Protein AF-A0A662HDR8-F1 (afdb_monomer_lite)

Structure (mmCIF, N/CA/C/O backbone):
data_AF-A0A662HDR8-F1
#
_entry.id   AF-A0A662HDR8-F1
#
loop_
_atom_site.group_PDB
_atom_site.id
_atom_site.type_symbol
_atom_site.label_atom_id
_atom_site.label_alt_id
_atom_site.label_comp_id
_atom_site.label_asym_id
_atom_site.label_entity_id
_atom_site.label_seq_id
_atom_site.pdbx_PDB_ins_code
_atom_site.Cartn_x
_atom_site.Cartn_y
_atom_site.Cartn_z
_atom_site.occupancy
_atom_site.B_iso_or_equiv
_atom_site.auth_seq_id
_atom_site.auth_comp_id
_atom_site.auth_asym_id
_atom_site.auth_atom_id
_atom_site.pdbx_PDB_model_num
ATOM 1 N N . MET A 1 1 ? -28.446 -2.478 13.464 1.00 39.34 1 MET A N 1
ATOM 2 C CA . MET A 1 1 ? -28.046 -2.855 14.829 1.00 39.34 1 MET A CA 1
ATOM 3 C C . MET A 1 1 ? -26.544 -2.840 14.794 1.00 39.34 1 MET A C 1
ATOM 5 O O . MET A 1 1 ? -25.959 -3.640 14.077 1.00 39.34 1 MET A O 1
ATOM 9 N N . THR A 1 2 ? -25.990 -1.764 15.321 1.00 39.72 2 THR A N 1
ATOM 10 C CA . THR A 1 2 ? -24.624 -1.283 15.077 1.00 39.72 2 THR A CA 1
ATOM 11 C C . THR A 1 2 ? -23.748 -1.710 16.246 1.00 39.72 2 THR A C 1
ATOM 13 O O . THR A 1 2 ? -24.139 -1.455 17.371 1.00 39.72 2 THR A O 1
ATOM 16 N N . GLU A 1 3 ? -22.584 -2.324 16.013 1.00 47.88 3 GLU A N 1
ATOM 17 C CA . GLU A 1 3 ? -21.708 -2.926 17.048 1.00 47.88 3 GLU A CA 1
ATOM 18 C C . GLU A 1 3 ? -21.286 -1.973 18.191 1.00 47.88 3 GLU A C 1
ATOM 20 O O . GLU A 1 3 ? -20.984 -2.433 19.293 1.00 47.88 3 GLU A O 1
ATOM 25 N N . ASN A 1 4 ? -21.338 -0.649 17.986 1.00 49.12 4 ASN A N 1
ATOM 26 C CA . ASN A 1 4 ? -21.209 0.336 19.074 1.00 49.12 4 ASN A CA 1
ATOM 27 C C . ASN A 1 4 ? -22.290 0.168 20.159 1.00 49.12 4 ASN A C 1
ATOM 29 O O . ASN A 1 4 ? -22.016 0.400 21.333 1.00 49.12 4 ASN A O 1
ATOM 33 N N . GLU A 1 5 ? -23.488 -0.293 19.790 1.00 56.16 5 GLU A N 1
ATOM 34 C CA . GLU A 1 5 ? -24.566 -0.609 20.728 1.00 56.16 5 GLU A CA 1
ATOM 35 C C . GLU A 1 5 ? -24.191 -1.807 21.612 1.00 56.16 5 GLU A C 1
ATOM 37 O O . GLU A 1 5 ? -24.563 -1.830 22.777 1.00 56.16 5 GLU A O 1
ATOM 42 N N . ASP A 1 6 ? -23.415 -2.782 21.127 1.00 67.50 6 ASP A N 1
ATOM 43 C CA . ASP A 1 6 ? -23.157 -4.016 21.879 1.00 67.50 6 ASP A CA 1
ATOM 44 C C . ASP A 1 6 ? -22.159 -3.809 23.029 1.00 67.50 6 ASP A C 1
ATOM 46 O O . ASP A 1 6 ? -22.390 -4.296 24.140 1.00 67.50 6 ASP A O 1
ATOM 50 N N . ILE A 1 7 ? -21.078 -3.046 22.818 1.00 72.06 7 ILE A N 1
ATOM 51 C CA . ILE A 1 7 ? -20.123 -2.714 23.894 1.00 72.06 7 ILE A CA 1
ATOM 52 C C . ILE A 1 7 ? -20.759 -1.749 24.901 1.00 72.06 7 ILE A C 1
ATOM 54 O O . ILE A 1 7 ? -20.592 -1.935 26.107 1.00 72.06 7 ILE A O 1
ATOM 58 N N . GLU A 1 8 ? -21.541 -0.769 24.442 1.00 75.62 8 GLU A N 1
ATOM 59 C CA . GLU A 1 8 ? -22.299 0.127 25.325 1.00 75.62 8 GLU A CA 1
ATOM 60 C C . GLU A 1 8 ? -23.362 -0.632 26.138 1.00 75.62 8 GLU A C 1
ATOM 62 O O . GLU A 1 8 ? -23.550 -0.377 27.333 1.00 75.62 8 GLU A O 1
ATOM 67 N N . VAL A 1 9 ? -24.008 -1.640 25.547 1.00 81.00 9 VAL A N 1
ATOM 68 C CA . VAL A 1 9 ? -24.938 -2.534 26.252 1.00 81.00 9 VAL A CA 1
ATOM 69 C C . VAL A 1 9 ? -24.204 -3.397 27.283 1.00 81.00 9 VAL A C 1
ATOM 71 O O . VAL A 1 9 ? -24.706 -3.597 28.388 1.00 81.00 9 VAL A O 1
ATOM 74 N N . ILE A 1 10 ? -23.003 -3.892 26.985 1.00 81.06 10 ILE A N 1
ATOM 75 C CA . ILE A 1 10 ? -22.205 -4.659 27.956 1.00 81.06 10 ILE A CA 1
ATOM 76 C C . ILE A 1 10 ? -21.716 -3.756 29.096 1.00 81.06 10 ILE A C 1
ATOM 78 O O . ILE A 1 10 ? -21.814 -4.142 30.262 1.00 81.06 10 ILE A O 1
ATOM 82 N N . LEU A 1 11 ? -21.249 -2.543 28.799 1.00 82.56 11 LEU A N 1
ATOM 83 C CA . LEU A 1 11 ? -20.846 -1.557 29.806 1.00 82.56 11 LEU A CA 1
ATOM 84 C C . LEU A 1 11 ? -22.019 -1.140 30.698 1.00 82.56 11 LEU A C 1
ATOM 86 O O . LEU A 1 11 ? -21.872 -1.098 31.918 1.00 82.56 11 LEU A O 1
ATOM 90 N N . SER A 1 12 ? -23.202 -0.903 30.125 1.00 81.75 12 SER A N 1
ATOM 91 C CA . SER A 1 12 ? -24.399 -0.568 30.908 1.00 81.75 12 SER A CA 1
ATOM 92 C C . SER A 1 12 ? -24.826 -1.716 31.827 1.00 81.75 12 SER A C 1
ATOM 94 O O . SER A 1 12 ? -25.048 -1.484 33.015 1.00 81.75 12 SER A O 1
ATOM 96 N N . LYS A 1 13 ? -24.817 -2.966 31.346 1.00 83.81 13 LYS A N 1
ATOM 97 C CA . LYS A 1 13 ? -25.052 -4.156 32.187 1.00 83.81 13 LYS A CA 1
ATOM 98 C C . LYS A 1 13 ? -23.991 -4.343 33.271 1.00 83.81 13 LYS A C 1
ATOM 100 O O . LYS A 1 13 ? -24.317 -4.780 34.369 1.00 83.81 13 LYS A O 1
ATOM 105 N N . THR A 1 14 ? -22.735 -4.003 32.988 1.00 85.00 14 THR A N 1
ATOM 106 C CA . THR A 1 14 ? -21.631 -4.068 33.964 1.00 85.00 14 THR A CA 1
ATOM 107 C C . THR A 1 14 ? -21.806 -3.004 35.049 1.00 85.00 14 THR A C 1
ATOM 109 O O . THR A 1 14 ? -21.622 -3.287 36.230 1.00 85.00 14 THR A O 1
ATOM 112 N N . SER A 1 15 ? -22.272 -1.810 34.673 1.00 82.25 15 SER A N 1
ATOM 113 C CA . SER A 1 15 ? -22.639 -0.740 35.606 1.00 82.25 15 SER A CA 1
ATOM 114 C C . SER A 1 15 ? -23.842 -1.113 36.481 1.00 82.25 15 SER A C 1
ATOM 116 O O . SER A 1 15 ? -23.847 -0.838 37.681 1.00 82.25 15 SER A O 1
ATOM 118 N N . GLU A 1 16 ? -24.851 -1.787 35.923 1.00 83.38 16 GLU A N 1
ATOM 119 C CA . GLU A 1 16 ? -25.956 -2.358 36.706 1.00 83.38 16 GLU A CA 1
ATOM 120 C C . GLU A 1 16 ? -25.470 -3.444 37.669 1.00 83.38 16 GLU A C 1
ATOM 122 O O . GLU A 1 16 ? -25.894 -3.471 38.825 1.00 83.38 16 GLU A O 1
ATOM 127 N N . LEU A 1 17 ? -24.532 -4.291 37.234 1.00 83.19 17 LEU A N 1
ATOM 128 C CA . LEU A 1 17 ? -23.902 -5.288 38.095 1.00 83.19 17 LEU A CA 1
ATOM 129 C C . LEU A 1 17 ? -23.161 -4.620 39.256 1.00 83.19 17 LEU A C 1
ATOM 131 O O . LEU A 1 17 ? -23.344 -5.038 40.391 1.00 83.19 17 LEU A O 1
ATOM 135 N N . LYS A 1 18 ? -22.410 -3.539 39.001 1.00 83.19 18 LYS A N 1
ATOM 136 C CA . LYS A 1 18 ? -21.703 -2.762 40.035 1.00 83.19 18 LYS A CA 1
ATOM 137 C C . LYS A 1 18 ? -22.657 -2.282 41.127 1.00 83.19 18 LYS A C 1
ATOM 139 O O . LYS A 1 18 ? -22.354 -2.428 42.304 1.00 83.19 18 LYS A O 1
ATOM 144 N N . LYS A 1 19 ? -23.831 -1.776 40.733 1.00 83.38 19 LYS A N 1
ATOM 145 C CA . LYS A 1 19 ? -24.897 -1.357 41.661 1.00 83.38 19 LYS A CA 1
ATOM 146 C C . LYS A 1 19 ? -25.516 -2.536 42.416 1.00 83.38 19 LYS A C 1
ATOM 148 O O . LYS A 1 19 ? -25.903 -2.395 43.567 1.00 83.38 19 LYS A O 1
ATOM 153 N N . ALA A 1 20 ? -25.616 -3.704 41.785 1.00 81.00 20 ALA A N 1
ATOM 154 C CA . ALA A 1 20 ? -26.169 -4.902 42.415 1.00 81.00 20 ALA A CA 1
ATOM 155 C C . ALA A 1 20 ? -25.224 -5.544 43.447 1.00 81.00 20 ALA A C 1
ATOM 157 O O . ALA A 1 20 ? -25.705 -6.207 44.364 1.00 81.00 20 ALA A O 1
ATOM 158 N N . VAL A 1 21 ? -23.904 -5.355 43.312 1.00 83.88 21 VAL A N 1
ATOM 159 C CA . VAL A 1 21 ? -22.894 -5.840 44.278 1.00 83.88 21 VAL A CA 1
ATOM 160 C C . VAL A 1 21 ? -22.357 -4.746 45.207 1.00 83.88 21 VAL A C 1
ATOM 162 O O . VAL A 1 21 ? -21.396 -4.967 45.946 1.00 83.88 21 VAL A O 1
ATOM 165 N N . GLU A 1 22 ? -23.016 -3.586 45.205 1.00 69.94 22 GLU A N 1
ATOM 166 C CA . GLU A 1 22 ? -22.692 -2.433 46.039 1.00 69.94 22 GLU A CA 1
ATOM 167 C C . GLU A 1 22 ? -22.862 -2.809 47.524 1.00 69.94 22 GLU A C 1
ATOM 169 O O . GLU A 1 22 ? -23.971 -3.007 48.023 1.00 69.94 22 GLU A O 1
ATOM 174 N N . GLY A 1 23 ? -21.735 -2.989 48.220 1.00 74.88 23 GLY A N 1
ATOM 175 C CA . GLY A 1 23 ? -21.682 -3.474 49.605 1.00 74.88 23 GLY A CA 1
ATOM 176 C C . GLY A 1 23 ? -20.684 -4.613 49.843 1.00 74.88 23 GLY A C 1
ATOM 177 O O . GLY A 1 23 ? -20.272 -4.822 50.982 1.00 74.88 23 GLY A O 1
ATOM 178 N N . ASP A 1 24 ? -20.241 -5.307 48.790 1.00 83.12 24 ASP A N 1
ATOM 179 C CA . ASP A 1 24 ? -19.093 -6.219 48.840 1.00 83.12 24 ASP A CA 1
ATOM 180 C C . ASP A 1 24 ? -17.888 -5.540 48.176 1.00 83.12 24 ASP A C 1
ATOM 182 O O . ASP A 1 24 ? -17.842 -5.381 46.953 1.00 83.12 24 ASP A O 1
ATOM 186 N N . GLU A 1 25 ? -16.906 -5.121 48.982 1.00 79.88 25 GLU A N 1
ATOM 187 C CA . GLU A 1 25 ? -15.696 -4.442 48.498 1.00 79.88 25 GLU A CA 1
ATOM 188 C C . GLU A 1 25 ? -14.937 -5.271 47.451 1.00 79.88 25 GLU A C 1
ATOM 190 O O . GLU A 1 25 ? -14.441 -4.718 46.469 1.00 79.88 25 GLU A O 1
ATOM 195 N N . LYS A 1 26 ? -14.875 -6.602 47.607 1.00 83.62 26 LYS A N 1
ATOM 196 C CA . LYS A 1 26 ? -14.164 -7.473 46.658 1.00 83.62 26 LYS A CA 1
ATOM 197 C C . LYS A 1 26 ? -14.922 -7.602 45.350 1.00 83.62 26 LYS A C 1
ATOM 199 O O . LYS A 1 26 ? -14.309 -7.574 44.285 1.00 83.62 26 LYS A O 1
ATOM 204 N N . ALA A 1 27 ? -16.237 -7.770 45.419 1.00 80.00 27 ALA A N 1
ATOM 205 C CA . ALA A 1 27 ? -17.040 -7.900 44.213 1.00 80.00 27 ALA A CA 1
ATOM 206 C C . ALA A 1 27 ? -17.138 -6.572 43.451 1.00 80.00 27 ALA A C 1
ATOM 208 O O . ALA A 1 27 ? -17.075 -6.568 42.225 1.00 80.00 27 ALA A O 1
ATOM 209 N N . THR A 1 28 ? -17.200 -5.448 44.168 1.00 83.88 28 THR A N 1
ATOM 210 C CA . THR A 1 28 ? -17.183 -4.106 43.569 1.00 83.88 28 THR A CA 1
ATOM 211 C C . THR A 1 28 ? -15.863 -3.849 42.841 1.00 83.88 28 THR A C 1
ATOM 213 O O . THR A 1 28 ? -15.890 -3.416 41.691 1.00 83.88 28 THR A O 1
ATOM 216 N N . ALA A 1 29 ? -14.725 -4.196 43.456 1.00 84.75 29 ALA A N 1
ATOM 217 C CA . ALA A 1 29 ? -13.408 -4.065 42.831 1.00 84.75 29 ALA A CA 1
ATOM 218 C C . ALA A 1 29 ? -13.276 -4.911 41.550 1.00 84.75 29 ALA A C 1
ATOM 220 O O . ALA A 1 29 ? -12.809 -4.420 40.530 1.00 84.75 29 ALA A O 1
ATOM 221 N N . LEU A 1 30 ? -13.760 -6.159 41.558 1.00 85.31 30 LEU A N 1
ATOM 222 C CA . LEU A 1 30 ? -13.732 -7.022 40.368 1.00 85.31 30 LEU A CA 1
ATOM 223 C C . LEU A 1 30 ? -14.591 -6.485 39.214 1.00 85.31 30 LEU A C 1
ATOM 225 O O . LEU A 1 30 ? -14.224 -6.633 38.048 1.00 85.31 30 LEU A O 1
ATOM 229 N N . VAL A 1 31 ? -15.748 -5.893 39.523 1.00 86.81 31 VAL A N 1
ATOM 230 C CA . VAL A 1 31 ? -16.612 -5.280 38.505 1.00 86.81 31 VAL A CA 1
ATOM 231 C C . VAL A 1 31 ? -15.977 -4.003 37.953 1.00 86.81 31 VAL A C 1
ATOM 233 O O . VAL A 1 31 ? -16.083 -3.742 36.758 1.00 86.81 31 VAL A O 1
ATOM 236 N N . GLU A 1 32 ? -15.283 -3.237 38.792 1.00 85.19 32 GLU A N 1
ATOM 237 C CA . GLU A 1 32 ? -14.560 -2.032 38.385 1.00 85.19 32 GLU A CA 1
ATOM 238 C C . GLU A 1 32 ? -13.378 -2.352 37.459 1.00 85.19 32 GLU A C 1
ATOM 240 O O . GLU A 1 32 ? -13.274 -1.748 36.390 1.00 85.19 32 GLU A O 1
ATOM 245 N N . ASP A 1 33 ? -12.588 -3.380 37.782 1.00 84.31 33 ASP A N 1
ATOM 246 C CA . ASP A 1 33 ? -11.517 -3.890 36.914 1.00 84.31 33 ASP A CA 1
ATOM 247 C C . ASP A 1 33 ? -12.063 -4.358 35.549 1.00 84.31 33 ASP A C 1
ATOM 249 O O . ASP A 1 33 ? -11.472 -4.102 34.496 1.00 84.31 33 ASP A O 1
ATOM 253 N N . LEU A 1 34 ? -13.217 -5.038 35.537 1.00 84.06 34 LEU A N 1
ATOM 254 C CA . LEU A 1 34 ? -13.890 -5.460 34.302 1.00 84.06 34 LEU A CA 1
ATOM 255 C C . LEU A 1 34 ? -14.363 -4.268 33.469 1.00 84.06 34 LEU A C 1
ATOM 257 O O . LEU A 1 34 ? -14.210 -4.273 32.247 1.00 84.06 34 LEU A O 1
ATOM 261 N N . GLU A 1 35 ? -14.934 -3.253 34.112 1.00 83.88 35 GLU A N 1
ATOM 262 C CA . GLU A 1 35 ? -15.389 -2.036 33.447 1.00 83.88 35 GLU A CA 1
ATOM 263 C C . GLU A 1 35 ? -14.208 -1.265 32.835 1.00 83.88 35 GLU A C 1
ATOM 265 O O . GLU A 1 35 ? -14.313 -0.762 31.716 1.00 83.88 35 GLU A O 1
ATOM 270 N N . GLU A 1 36 ? -13.065 -1.213 33.523 1.00 85.25 36 GLU A N 1
ATOM 271 C CA . GLU A 1 36 ? -11.837 -0.591 33.018 1.00 85.25 36 GLU A CA 1
ATOM 272 C C . GLU A 1 36 ? -11.262 -1.346 31.809 1.00 85.25 36 GLU A C 1
ATOM 274 O O . GLU A 1 36 ? -10.913 -0.727 30.800 1.00 85.25 36 GLU A O 1
ATOM 279 N N . LEU A 1 37 ? -11.246 -2.682 31.850 1.00 83.06 37 LEU A N 1
ATOM 280 C CA . LEU A 1 37 ? -10.841 -3.511 30.709 1.00 83.06 37 LEU A CA 1
ATOM 281 C C . LEU A 1 37 ? -11.765 -3.323 29.500 1.00 83.06 37 LEU A C 1
ATOM 283 O O . LEU A 1 37 ? -11.287 -3.248 28.367 1.00 83.06 37 LEU A O 1
ATOM 287 N N . LEU A 1 38 ? -13.077 -3.224 29.729 1.00 82.69 38 LEU A N 1
ATOM 288 C CA . LEU A 1 38 ? -14.075 -2.999 28.679 1.00 82.69 38 LEU A CA 1
ATOM 289 C C . LEU A 1 38 ? -13.997 -1.596 28.069 1.00 82.69 38 LEU A C 1
ATOM 291 O O . LEU A 1 38 ? -14.278 -1.430 26.883 1.00 82.69 38 LEU A O 1
ATOM 295 N N . LYS A 1 39 ? -13.558 -0.597 28.843 1.00 83.31 39 LYS A N 1
ATOM 296 C CA . LYS A 1 39 ? -13.299 0.767 28.354 1.00 83.31 39 LYS A CA 1
ATOM 297 C C . LYS A 1 39 ? -12.077 0.868 27.442 1.00 83.31 39 LYS A C 1
ATOM 299 O O . LYS A 1 39 ? -11.921 1.897 26.788 1.00 83.31 39 LYS A O 1
ATOM 304 N N . ASN A 1 40 ? -11.223 -0.158 27.376 1.00 83.56 40 ASN A N 1
ATOM 305 C CA . ASN A 1 40 ? -10.039 -0.173 26.520 1.00 83.56 40 ASN A CA 1
ATOM 306 C C . ASN A 1 40 ? -10.223 -1.097 25.292 1.00 83.56 40 ASN A C 1
ATOM 308 O O . ASN A 1 40 ? -9.785 -2.255 25.302 1.00 83.56 40 ASN A O 1
ATOM 312 N N . PRO A 1 41 ? -10.842 -0.601 24.202 1.00 75.25 41 PRO A N 1
ATOM 313 C CA . PRO A 1 41 ? -11.132 -1.409 23.017 1.00 75.25 41 PRO A CA 1
ATOM 314 C C . PRO A 1 41 ? -9.866 -1.899 22.297 1.00 75.25 41 PRO A C 1
ATOM 316 O O . PRO A 1 41 ? -9.858 -2.999 21.744 1.00 75.25 41 PRO A O 1
ATOM 319 N N . GLU A 1 42 ? -8.774 -1.130 22.334 1.00 75.81 42 GLU A N 1
ATOM 320 C CA . GLU A 1 42 ? -7.499 -1.499 21.704 1.00 75.81 42 GLU A CA 1
ATOM 321 C C . GLU A 1 42 ? -6.880 -2.728 22.374 1.00 75.81 42 GLU A C 1
ATOM 323 O O . GLU A 1 42 ? -6.461 -3.679 21.705 1.00 75.81 42 GLU A O 1
ATOM 328 N N . TYR A 1 43 ? -6.869 -2.743 23.709 1.00 79.44 43 TYR A N 1
ATOM 329 C CA . TYR A 1 43 ? -6.376 -3.875 24.483 1.00 79.44 43 TYR A CA 1
ATOM 330 C C . TYR A 1 43 ? -7.200 -5.140 24.218 1.00 79.44 43 TYR A C 1
ATOM 332 O O . TYR A 1 43 ? -6.629 -6.212 23.993 1.00 79.44 43 TYR A O 1
ATOM 340 N N . LEU A 1 44 ? -8.531 -5.019 24.180 1.00 80.31 44 LEU A N 1
ATOM 341 C CA . LEU A 1 44 ? -9.435 -6.135 23.892 1.00 80.31 44 LEU A CA 1
ATOM 342 C C . LEU A 1 44 ? -9.237 -6.702 22.488 1.00 80.31 44 LEU A C 1
ATOM 344 O O . LEU A 1 44 ? -9.179 -7.924 22.327 1.00 80.31 44 LEU A O 1
ATOM 348 N N . ALA A 1 45 ? -9.073 -5.838 21.485 1.00 79.25 45 ALA A N 1
ATOM 349 C CA . ALA A 1 45 ? -8.806 -6.260 20.115 1.00 79.25 45 ALA A CA 1
ATOM 350 C C . ALA A 1 45 ? -7.496 -7.059 20.027 1.00 79.25 45 ALA A C 1
ATOM 352 O O . ALA A 1 45 ? -7.467 -8.174 19.497 1.00 79.25 45 ALA A O 1
ATOM 353 N N . VAL A 1 46 ? -6.414 -6.542 20.615 1.00 79.12 46 VAL A N 1
ATOM 354 C CA . VAL A 1 46 ? -5.102 -7.208 20.610 1.00 79.12 46 VAL A CA 1
ATOM 355 C C . VAL A 1 46 ? -5.138 -8.523 21.392 1.00 79.12 46 VAL A C 1
ATOM 357 O O . VAL A 1 46 ? -4.609 -9.535 20.922 1.00 79.12 46 VAL A O 1
ATOM 360 N N . ALA A 1 47 ? -5.776 -8.545 22.563 1.00 80.12 47 ALA A N 1
ATOM 361 C CA . ALA A 1 47 ? -5.919 -9.750 23.376 1.00 80.12 47 ALA A CA 1
ATOM 362 C C . ALA A 1 47 ? -6.754 -10.824 22.660 1.00 80.12 47 ALA A C 1
ATOM 364 O O . ALA A 1 47 ? -6.367 -11.997 22.651 1.00 80.12 47 ALA A O 1
ATOM 365 N N . GLY A 1 48 ? -7.845 -10.423 22.000 1.00 79.06 48 GLY A N 1
ATOM 366 C CA . GLY A 1 48 ? -8.692 -11.296 21.191 1.00 79.06 48 GLY A CA 1
ATOM 367 C C . GLY A 1 48 ? -7.929 -11.924 20.026 1.00 79.06 48 GLY A C 1
ATOM 368 O O . GLY A 1 48 ? -7.930 -13.147 19.878 1.00 79.06 48 GLY A O 1
ATOM 369 N N . ILE A 1 49 ? -7.190 -11.117 19.258 1.00 78.44 49 ILE A N 1
ATOM 370 C CA . ILE A 1 49 ? -6.348 -11.598 18.149 1.00 78.44 49 ILE A CA 1
ATOM 371 C C . ILE A 1 49 ? -5.267 -12.554 18.662 1.00 78.44 49 ILE A C 1
ATOM 373 O O . ILE A 1 49 ? -5.055 -13.625 18.091 1.00 78.44 49 ILE A O 1
ATOM 377 N N . LYS A 1 50 ? -4.597 -12.204 19.765 1.00 79.25 50 LYS A N 1
ATOM 378 C CA . LYS A 1 50 ? -3.540 -13.030 20.364 1.00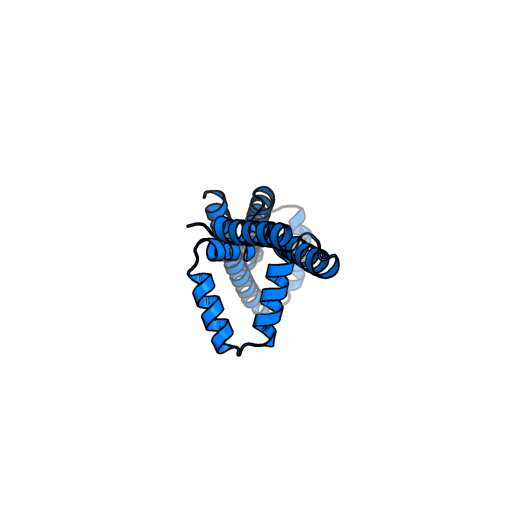 79.25 50 LYS A CA 1
ATOM 379 C C . LYS A 1 50 ? -4.070 -14.386 20.829 1.00 79.25 50 LYS A C 1
ATOM 381 O O . LYS A 1 50 ? -3.396 -15.396 20.638 1.00 79.25 50 LYS A O 1
ATOM 386 N N . LYS A 1 51 ? -5.269 -14.418 21.415 1.00 78.88 51 LYS A N 1
ATOM 387 C CA . LYS A 1 51 ? -5.927 -15.656 21.845 1.00 78.88 51 LYS A CA 1
ATOM 388 C C . LYS A 1 51 ? -6.348 -16.510 20.649 1.00 78.88 51 LYS A C 1
ATOM 390 O O . LYS A 1 51 ? -6.000 -17.686 20.601 1.00 78.88 51 LYS A O 1
ATOM 395 N N . LEU A 1 52 ? -6.997 -15.905 19.651 1.00 78.38 52 LEU A N 1
ATOM 396 C CA . LEU A 1 52 ? -7.396 -16.581 18.410 1.00 78.38 52 LEU A CA 1
ATOM 397 C C . LEU A 1 52 ? -6.198 -17.192 17.675 1.00 78.38 52 LEU A C 1
ATOM 399 O O . LEU A 1 52 ? -6.281 -18.322 17.213 1.00 78.38 52 LEU A O 1
ATOM 403 N N . SER A 1 53 ? -5.079 -16.471 17.616 1.00 73.38 53 SER A N 1
ATOM 404 C CA . SER A 1 53 ? -3.833 -16.932 16.990 1.00 73.38 53 SER A CA 1
ATOM 405 C C . SER A 1 53 ? -3.192 -18.120 17.720 1.00 73.38 53 SER A C 1
ATOM 407 O O . SER A 1 53 ? -2.579 -18.979 17.092 1.00 73.38 53 SER A O 1
ATOM 409 N N . LYS A 1 54 ? -3.336 -18.191 19.048 1.00 76.38 54 LYS A N 1
ATOM 410 C CA . LYS A 1 54 ? -2.709 -19.231 19.874 1.00 76.38 54 LYS A CA 1
ATOM 411 C C . LYS A 1 54 ? -3.556 -20.501 20.002 1.00 76.38 54 LYS A C 1
ATOM 413 O O . LYS A 1 54 ? -2.992 -21.580 20.154 1.00 76.38 54 LYS A O 1
ATOM 418 N N . GLU A 1 55 ? -4.881 -20.373 19.999 1.00 70.56 55 GLU A N 1
ATOM 419 C CA . GLU A 1 55 ? -5.804 -21.478 20.301 1.00 70.56 55 GLU A CA 1
ATOM 420 C C . GLU A 1 55 ? -6.400 -22.152 19.059 1.00 70.56 55 GLU A C 1
ATOM 422 O O . GLU A 1 55 ? -6.829 -23.300 19.158 1.00 70.56 55 GLU A O 1
ATOM 427 N N . LYS A 1 56 ? -6.434 -21.482 17.898 1.00 71.25 56 LYS A N 1
ATOM 428 C CA . LYS A 1 56 ? -7.091 -22.016 16.696 1.00 71.25 56 LYS A CA 1
ATOM 429 C C . LYS A 1 56 ? -6.119 -22.593 15.678 1.00 71.25 56 LYS A C 1
ATOM 431 O O . LYS A 1 56 ? -5.015 -22.089 15.483 1.00 71.25 56 LYS A O 1
ATOM 436 N N . SER A 1 57 ? -6.573 -23.632 14.977 1.00 72.12 57 SER A N 1
ATOM 437 C CA . SER A 1 57 ? -5.884 -24.146 13.796 1.00 72.12 57 SER A CA 1
ATOM 438 C C . SER A 1 57 ? -5.940 -23.125 12.652 1.00 72.12 57 SER A C 1
ATOM 440 O O . SER A 1 57 ? -6.814 -22.255 12.592 1.00 72.12 57 SER A O 1
ATOM 442 N N . LEU A 1 58 ? -4.997 -23.234 11.716 1.00 70.19 58 LEU A N 1
ATOM 443 C CA . LEU A 1 58 ? -4.863 -22.322 10.575 1.00 70.19 58 LEU A CA 1
ATOM 444 C C . LEU A 1 58 ? -6.139 -22.297 9.702 1.00 70.19 58 LEU A C 1
ATOM 446 O O . LEU A 1 58 ? -6.528 -21.248 9.190 1.00 70.19 58 LEU A O 1
ATOM 450 N N . GLU A 1 59 ? -6.845 -23.424 9.602 1.00 70.44 59 GLU A N 1
ATOM 451 C CA . GLU A 1 59 ? -8.120 -23.555 8.881 1.00 70.44 59 GLU A CA 1
ATOM 452 C C . GLU A 1 59 ? -9.263 -22.790 9.561 1.00 70.44 59 GLU A C 1
ATOM 454 O O . GLU A 1 59 ? -10.005 -22.058 8.903 1.00 70.44 59 GLU A O 1
ATOM 459 N N . GLU A 1 60 ? -9.378 -22.874 10.887 1.00 73.38 60 GLU A N 1
ATOM 460 C CA . GLU A 1 60 ? -10.397 -22.130 11.631 1.00 73.38 60 GLU A CA 1
ATOM 461 C C . GLU A 1 60 ? -10.126 -20.624 11.639 1.00 73.38 60 GLU A C 1
ATOM 463 O O . GLU A 1 60 ? -11.058 -19.823 11.551 1.00 73.38 60 GLU A O 1
ATOM 468 N N . LEU A 1 61 ? -8.853 -20.226 11.707 1.00 76.38 61 LEU A N 1
ATOM 469 C CA . LEU A 1 61 ? -8.434 -18.836 11.519 1.00 76.38 61 LEU A CA 1
ATOM 470 C C . LEU A 1 61 ? -8.831 -18.324 10.137 1.00 76.38 61 LEU A C 1
ATOM 472 O O . LEU A 1 61 ? -9.364 -17.223 10.030 1.00 76.38 61 LEU A O 1
ATOM 476 N N . THR A 1 62 ? -8.646 -19.138 9.098 1.00 74.50 62 THR A N 1
ATOM 477 C CA . THR A 1 62 ? -9.041 -18.783 7.730 1.00 74.50 62 THR A CA 1
ATOM 478 C C . THR A 1 62 ? -10.552 -18.583 7.632 1.00 74.50 62 THR A C 1
ATOM 480 O O . THR A 1 62 ? -10.991 -17.585 7.071 1.00 74.50 62 THR A O 1
ATOM 483 N N . HIS A 1 63 ? -11.357 -19.446 8.260 1.00 79.69 63 HIS A N 1
ATOM 484 C CA . HIS A 1 63 ? -12.813 -19.279 8.305 1.00 79.69 63 HIS A CA 1
ATOM 485 C C . HIS A 1 63 ? -13.245 -17.999 9.046 1.00 79.69 63 HIS A C 1
ATOM 487 O O . HIS A 1 63 ? -14.162 -17.299 8.612 1.00 79.69 63 HIS A O 1
ATOM 493 N N . VAL A 1 64 ? -12.588 -17.662 10.161 1.00 78.06 64 VAL A N 1
ATOM 494 C CA . VAL A 1 64 ? -12.858 -16.417 10.904 1.00 78.06 64 VAL A CA 1
ATOM 495 C C . VAL A 1 64 ? -12.456 -15.193 10.076 1.00 78.06 64 VAL A C 1
ATOM 497 O O . VAL A 1 64 ? -13.225 -14.239 9.999 1.00 78.06 64 VAL A O 1
ATOM 500 N N . ILE A 1 65 ? -11.305 -15.234 9.401 1.00 75.81 65 ILE A N 1
ATOM 501 C CA . ILE A 1 65 ? -10.841 -14.170 8.500 1.00 75.81 65 ILE A CA 1
ATOM 502 C C . ILE A 1 65 ? -11.788 -14.003 7.310 1.00 75.81 65 ILE A C 1
ATOM 504 O O . ILE A 1 65 ? -12.120 -12.873 6.965 1.00 75.81 65 ILE A O 1
ATOM 508 N N . ASP A 1 66 ? -12.276 -15.088 6.711 1.00 79.00 66 ASP A N 1
ATOM 509 C CA . ASP A 1 66 ? -13.237 -15.021 5.605 1.00 79.00 66 ASP A CA 1
ATOM 510 C C . ASP A 1 66 ? -14.578 -14.434 6.044 1.00 79.00 66 ASP A C 1
ATOM 512 O O . ASP A 1 66 ? -15.211 -13.696 5.287 1.00 79.00 66 ASP A O 1
ATOM 516 N N . LYS A 1 67 ? -15.009 -14.715 7.279 1.00 80.00 67 LYS A N 1
ATOM 517 C CA . LYS A 1 67 ? -16.197 -14.085 7.858 1.00 80.00 67 LYS A CA 1
ATOM 518 C C . LYS A 1 67 ? -15.967 -12.591 8.103 1.00 80.00 67 LYS A C 1
ATOM 520 O O . LYS A 1 67 ? -16.811 -11.796 7.711 1.00 80.00 67 LYS A O 1
ATOM 525 N N . MET A 1 68 ? -14.811 -12.218 8.654 1.00 76.75 68 MET A N 1
ATOM 526 C CA . MET A 1 68 ? -14.405 -10.819 8.843 1.00 76.75 68 MET A CA 1
ATOM 527 C C . MET A 1 68 ? -14.283 -10.067 7.512 1.00 76.75 68 MET A C 1
ATOM 529 O O . MET A 1 68 ? -14.667 -8.915 7.413 1.00 76.75 68 MET A O 1
ATOM 533 N N . ARG A 1 69 ? -13.809 -10.713 6.446 1.00 71.12 69 ARG A N 1
ATOM 534 C CA . ARG A 1 69 ? -13.667 -10.090 5.122 1.00 71.12 69 ARG A CA 1
ATOM 535 C C . ARG A 1 69 ? -15.005 -9.793 4.438 1.00 71.12 69 ARG A C 1
ATOM 537 O O . ARG A 1 69 ? -15.053 -8.947 3.546 1.00 71.12 69 ARG A O 1
ATOM 544 N N . LYS A 1 70 ? -16.063 -10.521 4.805 1.00 80.31 70 LYS A N 1
ATOM 545 C CA . LYS A 1 70 ? -17.433 -10.275 4.329 1.00 80.31 70 LYS A CA 1
ATOM 546 C C . LYS A 1 70 ? -18.090 -9.090 5.034 1.00 80.31 70 LYS A C 1
ATOM 548 O O . LYS A 1 70 ? -19.082 -8.591 4.516 1.00 80.31 70 LYS A O 1
ATOM 553 N N . ASP A 1 71 ? -17.544 -8.666 6.169 1.00 81.75 71 ASP A N 1
ATOM 554 C CA . ASP A 1 71 ? -17.986 -7.473 6.872 1.00 81.75 71 ASP A CA 1
ATOM 555 C C . ASP A 1 71 ? -17.466 -6.211 6.167 1.00 81.75 71 ASP A C 1
ATOM 557 O O . ASP A 1 71 ? -16.292 -6.127 5.793 1.00 81.75 71 ASP A O 1
ATOM 561 N N . GLU A 1 72 ? -18.350 -5.244 5.935 1.00 73.31 72 GLU A N 1
ATOM 562 C CA . GLU A 1 72 ? -18.049 -4.040 5.161 1.00 73.31 72 GLU A CA 1
ATOM 563 C C . GLU A 1 72 ? -17.120 -3.079 5.917 1.00 73.31 72 GLU A C 1
ATOM 565 O O . GLU A 1 72 ? -16.234 -2.472 5.308 1.00 73.31 72 GLU A O 1
ATOM 570 N N . GLU A 1 73 ? -17.233 -3.003 7.244 1.00 75.12 73 GLU A N 1
ATOM 571 C CA . GLU A 1 73 ? -16.391 -2.139 8.076 1.00 75.12 73 GLU A CA 1
ATOM 572 C C . GLU A 1 73 ? -14.972 -2.696 8.182 1.00 75.12 73 GLU A C 1
ATOM 574 O O . GLU A 1 73 ? -13.987 -1.981 7.965 1.00 75.12 73 GLU A O 1
ATOM 579 N N . VAL A 1 74 ? -14.854 -4.005 8.409 1.00 76.06 74 VAL A N 1
ATOM 580 C CA . VAL A 1 74 ? -13.555 -4.686 8.453 1.00 76.06 74 VAL A CA 1
ATOM 581 C C . VAL A 1 74 ? -12.897 -4.684 7.078 1.00 76.06 74 VAL A C 1
ATOM 583 O O . VAL A 1 74 ? -11.685 -4.485 6.967 1.00 76.06 74 VAL A O 1
ATOM 586 N N . ARG A 1 75 ? -13.672 -4.846 6.002 1.00 71.88 75 ARG A N 1
ATOM 587 C CA . ARG A 1 75 ? -13.158 -4.712 4.638 1.00 71.88 75 ARG A CA 1
ATOM 588 C C . ARG A 1 75 ? -12.604 -3.313 4.387 1.00 71.88 75 ARG A C 1
ATOM 590 O O . ARG A 1 75 ? -11.494 -3.207 3.867 1.00 71.88 75 ARG A O 1
ATOM 597 N N . ARG A 1 76 ? -13.316 -2.263 4.804 1.00 69.50 76 ARG A N 1
ATOM 598 C CA . ARG A 1 76 ? -12.850 -0.874 4.696 1.00 69.50 76 ARG A CA 1
ATOM 599 C C . ARG A 1 76 ? -11.575 -0.647 5.509 1.00 69.50 76 ARG A C 1
ATOM 601 O O . ARG A 1 76 ? -10.632 -0.042 5.006 1.00 69.50 76 ARG A O 1
ATOM 608 N N . PHE A 1 77 ? -11.493 -1.196 6.721 1.00 70.62 77 PHE A N 1
ATOM 609 C CA . PHE A 1 77 ? -10.279 -1.165 7.541 1.00 70.62 77 PHE A CA 1
ATOM 610 C C . PHE A 1 77 ? -9.100 -1.890 6.875 1.00 70.62 77 PHE A C 1
ATOM 612 O O . PHE A 1 77 ? -7.990 -1.358 6.845 1.00 70.62 77 PHE A O 1
ATOM 619 N N . ILE A 1 78 ? -9.321 -3.077 6.302 1.00 71.00 78 ILE A N 1
ATOM 620 C CA . ILE A 1 78 ? -8.295 -3.836 5.571 1.00 71.00 78 ILE A CA 1
ATOM 621 C C . ILE A 1 78 ? -7.840 -3.069 4.326 1.00 71.00 78 ILE A C 1
ATOM 623 O O . ILE A 1 78 ? -6.644 -3.031 4.044 1.00 71.00 78 ILE A O 1
ATOM 627 N N . GLU A 1 79 ? -8.759 -2.453 3.583 1.00 64.38 79 GLU A N 1
ATOM 628 C CA . GLU A 1 79 ? -8.438 -1.642 2.404 1.00 64.38 79 GLU A CA 1
ATOM 629 C C . GLU A 1 79 ? -7.600 -0.409 2.780 1.00 64.38 79 GLU A C 1
ATOM 631 O O . GLU A 1 79 ? -6.569 -0.168 2.150 1.00 64.38 79 GLU A O 1
ATOM 636 N N . ILE A 1 80 ? -7.954 0.297 3.860 1.00 62.22 80 ILE A N 1
ATOM 637 C CA . ILE A 1 80 ? -7.175 1.430 4.393 1.00 62.22 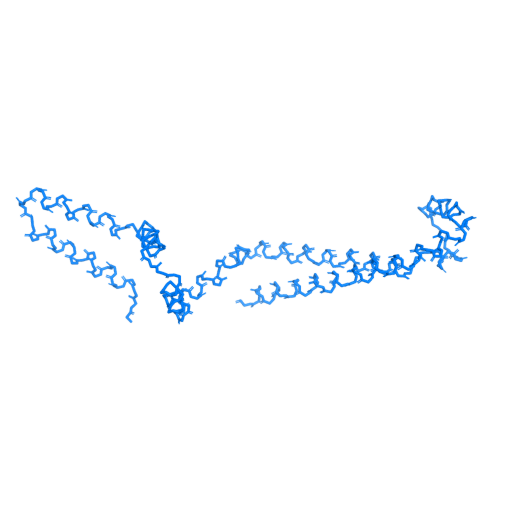80 ILE A CA 1
ATOM 638 C C . ILE A 1 80 ? -5.795 0.966 4.885 1.00 62.22 80 ILE A C 1
ATOM 640 O O . ILE A 1 80 ? -4.776 1.581 4.576 1.00 62.22 80 ILE A O 1
ATOM 644 N N . SER A 1 81 ? -5.736 -0.153 5.608 1.00 63.09 81 SER A N 1
ATOM 645 C CA . SER A 1 81 ? -4.497 -0.681 6.198 1.00 63.09 81 SER A CA 1
ATOM 646 C C . SER A 1 81 ? -3.532 -1.250 5.155 1.00 63.09 81 SER A C 1
ATOM 648 O O . SER A 1 81 ? -2.316 -1.198 5.332 1.00 63.09 81 SER A O 1
ATOM 650 N N . ARG A 1 82 ? -4.055 -1.790 4.047 1.00 60.78 82 ARG A N 1
ATOM 651 C CA . ARG A 1 82 ? -3.256 -2.335 2.938 1.00 60.78 82 ARG A CA 1
ATOM 652 C C . ARG A 1 82 ? -2.514 -1.236 2.168 1.00 60.78 82 ARG A C 1
ATOM 654 O O . ARG A 1 82 ? -1.488 -1.523 1.554 1.00 60.78 82 ARG A O 1
ATOM 661 N N . PHE A 1 83 ? -2.979 0.011 2.244 1.00 59.28 83 PHE A N 1
ATOM 662 C CA . PHE A 1 83 ? -2.317 1.173 1.659 1.00 59.28 83 PHE A CA 1
ATOM 663 C C . PHE A 1 83 ? -2.056 2.239 2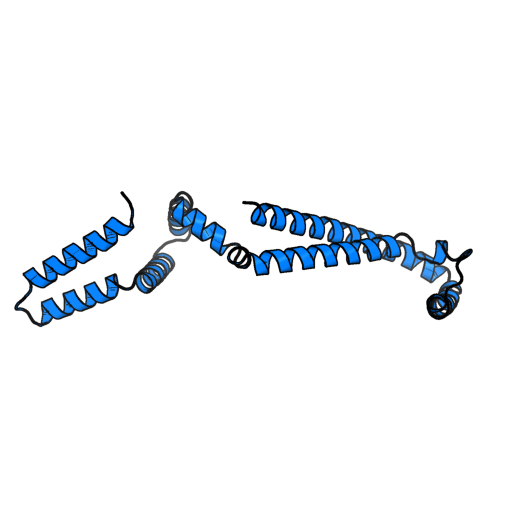.733 1.00 59.28 83 PHE A C 1
ATOM 665 O O . PHE A 1 83 ? -2.777 3.232 2.788 1.00 59.28 83 PHE A O 1
ATOM 672 N N . PRO A 1 84 ? -0.985 2.119 3.545 1.00 54.47 84 PRO A N 1
ATOM 673 C CA . PRO A 1 84 ? -0.665 3.119 4.575 1.00 54.47 84 PRO A CA 1
ATOM 674 C C . PRO A 1 84 ? -0.436 4.529 3.994 1.00 54.47 84 PRO A C 1
ATOM 676 O O . PRO A 1 84 ? -0.586 5.533 4.682 1.00 54.47 84 PRO A O 1
ATOM 679 N N . TRP A 1 85 ? -0.126 4.611 2.697 1.00 51.59 85 TRP A N 1
ATOM 680 C CA . TRP A 1 85 ? 0.018 5.853 1.936 1.00 51.59 85 TRP A CA 1
ATOM 681 C C . TRP A 1 85 ? -1.326 6.513 1.582 1.00 51.59 85 TRP A C 1
ATOM 683 O O . TRP A 1 85 ? -1.350 7.704 1.292 1.00 51.59 85 TRP A O 1
ATOM 693 N N . GLY A 1 86 ? -2.433 5.763 1.610 1.00 53.53 86 GLY A N 1
ATOM 694 C CA . GLY A 1 86 ? -3.777 6.208 1.230 1.00 53.53 86 GLY A CA 1
ATOM 695 C C . GLY A 1 86 ? -4.452 7.136 2.243 1.00 53.53 86 GLY A C 1
ATOM 696 O O . GLY A 1 86 ? -5.409 7.822 1.903 1.00 53.53 86 GLY A O 1
ATOM 697 N N . ALA A 1 87 ? -3.937 7.203 3.474 1.00 58.59 87 ALA A N 1
ATOM 698 C CA . ALA A 1 87 ? -4.532 8.001 4.545 1.00 58.59 87 ALA A CA 1
ATOM 699 C C . ALA A 1 87 ? -4.268 9.514 4.412 1.00 58.59 87 ALA A C 1
ATOM 701 O O . ALA A 1 87 ? -4.996 10.315 4.994 1.00 58.59 87 ALA A O 1
ATOM 702 N N . ASN A 1 88 ? -3.240 9.932 3.657 1.00 67.69 88 ASN A N 1
ATOM 703 C CA . ASN A 1 88 ? -2.886 11.346 3.517 1.00 67.69 88 ASN A CA 1
ATOM 704 C C . ASN A 1 88 ? -2.736 11.759 2.046 1.00 67.69 88 ASN A C 1
ATOM 706 O O . ASN A 1 88 ? -1.799 11.361 1.350 1.00 67.69 88 ASN A O 1
ATOM 710 N N . ARG A 1 89 ? -3.636 12.644 1.602 1.00 72.25 89 ARG A N 1
ATOM 711 C CA . ARG A 1 89 ? -3.701 13.187 0.236 1.00 72.25 89 ARG A CA 1
ATOM 712 C C . ARG A 1 89 ? -2.380 13.806 -0.231 1.00 72.25 89 ARG A C 1
ATOM 714 O O . ARG A 1 89 ? -2.019 13.681 -1.399 1.00 72.25 89 ARG A O 1
ATOM 721 N N . THR A 1 90 ? -1.634 14.438 0.674 1.00 76.62 90 THR A N 1
ATOM 722 C CA . THR A 1 90 ? -0.341 15.065 0.360 1.00 76.62 90 THR A CA 1
ATOM 723 C C . THR A 1 90 ? 0.731 14.027 0.033 1.00 76.62 90 THR A C 1
ATOM 725 O O . THR A 1 90 ? 1.512 14.210 -0.898 1.00 76.62 90 THR A O 1
ATOM 728 N N . ILE A 1 91 ? 0.746 12.909 0.762 1.00 77.31 91 ILE A N 1
ATOM 729 C CA . ILE A 1 91 ? 1.706 11.819 0.554 1.00 77.31 91 ILE A CA 1
ATOM 730 C C . ILE A 1 91 ? 1.405 11.093 -0.765 1.00 77.31 91 ILE A C 1
ATOM 732 O O . ILE A 1 91 ? 2.324 10.811 -1.535 1.00 77.31 91 ILE A O 1
ATOM 736 N N . LEU A 1 92 ? 0.122 10.870 -1.066 1.00 76.25 92 LEU A N 1
ATOM 737 C CA . LEU A 1 92 ? -0.346 10.332 -2.350 1.00 76.25 92 LEU A CA 1
ATOM 738 C C . LEU A 1 92 ? 0.121 11.178 -3.542 1.00 76.25 92 LEU A C 1
ATOM 740 O O . LEU A 1 92 ? 0.659 10.635 -4.506 1.00 76.25 92 LEU A O 1
ATOM 744 N N . LEU A 1 93 ? -0.041 12.503 -3.469 1.00 79.38 93 LEU A N 1
ATOM 745 C CA . LEU A 1 93 ? 0.398 13.425 -4.523 1.00 79.38 93 LEU A CA 1
ATOM 746 C C . LEU A 1 93 ? 1.918 13.411 -4.709 1.00 79.38 93 LEU A C 1
ATOM 748 O O . LEU A 1 93 ? 2.403 13.411 -5.841 1.00 79.38 93 LEU A O 1
ATOM 752 N N . LEU A 1 94 ? 2.674 13.368 -3.610 1.00 84.56 94 LEU A N 1
ATOM 753 C CA . LEU A 1 94 ? 4.133 13.313 -3.657 1.00 84.56 94 LEU A CA 1
ATOM 754 C C . LEU A 1 94 ? 4.616 12.011 -4.309 1.00 84.56 94 LEU A C 1
ATOM 756 O O . LEU A 1 94 ? 5.489 12.043 -5.176 1.00 84.56 94 LEU A O 1
ATOM 760 N N . MET A 1 95 ? 3.997 10.881 -3.962 1.00 81.44 95 MET A N 1
ATOM 761 C CA . MET A 1 95 ? 4.280 9.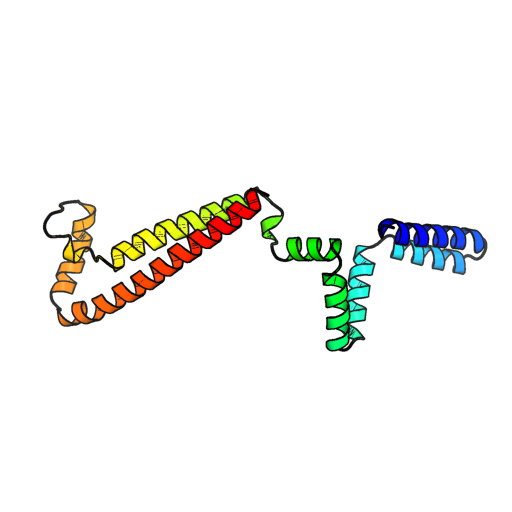594 -4.599 1.00 81.44 95 MET A CA 1
ATOM 762 C C . MET A 1 95 ? 3.898 9.584 -6.078 1.00 81.44 95 MET A C 1
ATOM 764 O O . MET A 1 95 ? 4.677 9.117 -6.905 1.00 81.44 95 MET A O 1
ATOM 768 N N . GLN A 1 96 ? 2.739 10.138 -6.441 1.00 83.75 96 GLN A N 1
ATOM 769 C CA . GLN A 1 96 ? 2.341 10.273 -7.842 1.00 83.75 96 GLN A CA 1
ATOM 770 C C . GLN A 1 96 ? 3.389 11.063 -8.637 1.00 83.75 96 GLN A C 1
ATOM 772 O O . GLN A 1 96 ? 3.787 10.643 -9.724 1.00 83.75 96 GLN A O 1
ATOM 777 N N . PHE A 1 97 ? 3.859 12.186 -8.092 1.00 87.75 97 PHE A N 1
ATOM 778 C CA . PHE A 1 97 ? 4.880 13.008 -8.733 1.00 87.75 97 PHE A CA 1
ATOM 779 C C . PHE A 1 97 ? 6.205 12.255 -8.892 1.00 87.75 97 PHE A C 1
ATOM 781 O O . PHE A 1 97 ? 6.815 12.303 -9.961 1.00 87.75 97 PHE A O 1
ATOM 788 N N . LEU A 1 98 ? 6.608 11.493 -7.874 1.00 88.94 98 LEU A N 1
ATOM 789 C CA . LEU A 1 98 ? 7.805 10.657 -7.924 1.00 88.94 98 LEU A CA 1
ATOM 790 C C . LEU A 1 98 ? 7.725 9.623 -9.056 1.00 88.94 98 LEU A C 1
ATOM 792 O O . LEU A 1 98 ? 8.649 9.528 -9.859 1.00 88.94 98 LEU A O 1
ATOM 796 N N . TRP A 1 99 ? 6.599 8.916 -9.186 1.00 88.19 99 TRP A N 1
ATOM 797 C CA . TRP A 1 99 ? 6.398 7.936 -10.258 1.00 88.19 99 TRP A CA 1
ATOM 798 C C . TRP A 1 99 ? 6.410 8.564 -11.655 1.00 88.19 99 TRP A C 1
ATOM 800 O O . TRP A 1 99 ? 6.947 7.967 -12.588 1.00 88.19 99 TRP A O 1
ATOM 810 N N . ILE A 1 100 ? 5.879 9.781 -11.805 1.00 88.31 100 ILE A N 1
ATOM 811 C CA . ILE A 1 100 ? 5.946 10.533 -13.067 1.00 88.31 100 ILE A CA 1
ATOM 812 C C . ILE A 1 100 ? 7.398 10.892 -13.407 1.00 88.31 100 ILE A C 1
ATOM 814 O O . ILE A 1 100 ? 7.815 10.714 -14.552 1.00 88.31 100 ILE A O 1
ATOM 818 N N . ILE A 1 101 ? 8.186 11.352 -12.429 1.00 89.44 101 ILE A N 1
ATOM 819 C CA . ILE A 1 101 ? 9.611 11.652 -12.635 1.00 89.44 101 ILE A CA 1
ATOM 820 C C . ILE A 1 101 ? 10.371 10.384 -13.033 1.00 89.44 101 ILE A C 1
ATOM 822 O O . ILE A 1 101 ? 11.103 10.391 -14.024 1.00 89.44 101 ILE A O 1
ATOM 826 N N . THR A 1 102 ? 10.176 9.282 -12.306 1.00 87.50 102 THR A N 1
ATOM 827 C CA . THR A 1 102 ? 10.815 7.996 -12.612 1.00 87.50 102 THR A CA 1
ATOM 828 C C . THR A 1 102 ? 10.442 7.508 -14.008 1.00 87.50 102 THR A C 1
ATOM 830 O O . THR A 1 102 ? 11.321 7.055 -14.745 1.00 87.50 102 THR A O 1
ATOM 833 N N . ALA A 1 103 ? 9.177 7.654 -14.412 1.00 89.06 103 ALA A N 1
ATOM 834 C CA . ALA A 1 103 ? 8.736 7.336 -15.763 1.00 89.06 103 ALA A CA 1
ATOM 835 C C . ALA A 1 103 ? 9.436 8.199 -16.818 1.00 89.06 103 ALA A C 1
ATOM 837 O O . ALA A 1 103 ? 9.941 7.660 -17.800 1.00 89.06 103 ALA A O 1
ATOM 838 N N . ALA A 1 104 ? 9.513 9.515 -16.608 1.00 87.81 104 ALA A N 1
ATOM 839 C CA . ALA A 1 104 ? 10.144 10.441 -17.544 1.00 87.81 104 ALA A CA 1
ATOM 840 C C . ALA A 1 104 ? 11.643 10.149 -17.727 1.00 87.81 104 ALA A C 1
ATOM 842 O O . ALA A 1 104 ? 12.121 10.065 -18.859 1.00 87.81 104 ALA A O 1
ATOM 843 N N . ILE A 1 105 ? 12.375 9.930 -16.629 1.00 87.06 105 ILE A N 1
ATOM 844 C CA . ILE A 1 105 ? 13.807 9.591 -16.667 1.00 87.06 105 ILE A CA 1
ATOM 845 C C . ILE A 1 105 ? 14.014 8.235 -17.342 1.00 87.06 105 ILE A C 1
ATOM 847 O O . ILE A 1 105 ? 14.868 8.109 -18.220 1.00 87.06 105 ILE A O 1
ATOM 851 N N . SER A 1 106 ? 13.221 7.228 -16.965 1.00 85.94 106 SER A N 1
ATOM 852 C CA . SER A 1 106 ? 13.354 5.877 -17.520 1.00 85.94 106 SER A CA 1
ATOM 853 C C . SER A 1 106 ? 13.020 5.843 -19.006 1.00 85.94 106 SER A C 1
ATOM 855 O O . SER A 1 106 ? 13.710 5.180 -19.773 1.00 85.94 106 SER A O 1
ATOM 857 N N . PHE A 1 107 ? 12.022 6.616 -19.433 1.00 83.81 107 PHE A N 1
ATOM 858 C CA . PHE A 1 107 ? 11.675 6.775 -20.839 1.00 83.81 107 PHE A CA 1
ATOM 859 C C . PHE A 1 107 ? 12.797 7.465 -21.623 1.00 83.81 107 PHE A C 1
ATOM 861 O O . PHE A 1 107 ? 13.237 6.942 -22.643 1.00 83.81 107 PHE A O 1
ATOM 868 N N . MET A 1 108 ? 13.320 8.593 -21.127 1.00 81.44 108 MET A N 1
ATOM 869 C CA . MET A 1 108 ? 14.415 9.320 -21.780 1.00 81.44 108 MET A CA 1
ATOM 870 C C . MET A 1 108 ? 15.675 8.453 -21.911 1.00 81.44 108 MET A C 1
ATOM 872 O O . MET A 1 108 ? 16.284 8.395 -22.979 1.00 81.44 108 MET A O 1
ATOM 876 N N . MET A 1 109 ? 16.035 7.732 -20.848 1.00 79.25 109 MET A N 1
ATOM 877 C CA . MET A 1 109 ? 17.176 6.817 -20.837 1.00 79.25 109 MET A CA 1
ATOM 878 C C . MET A 1 109 ? 16.938 5.589 -21.722 1.00 79.25 109 MET A C 1
ATOM 880 O O . MET A 1 109 ? 17.841 5.158 -22.433 1.00 79.25 109 MET A O 1
ATOM 884 N N . GLY A 1 110 ? 15.717 5.047 -21.727 1.00 79.75 110 GLY A N 1
ATOM 885 C CA . GLY A 1 110 ? 15.318 3.959 -22.615 1.00 79.75 110 GLY A CA 1
ATOM 886 C C . GLY A 1 110 ? 15.497 4.346 -24.079 1.00 79.75 110 GLY A C 1
ATOM 887 O O . GLY A 1 110 ? 16.179 3.643 -24.819 1.00 79.75 110 GLY A O 1
ATOM 888 N N . VAL A 1 111 ? 14.980 5.511 -24.481 1.00 77.81 111 VAL A N 1
ATOM 889 C CA . VAL A 1 111 ? 15.162 6.056 -25.836 1.00 77.81 111 VAL A CA 1
ATOM 890 C C . VAL A 1 111 ? 16.646 6.254 -26.162 1.00 77.81 111 VAL A C 1
ATOM 892 O O . VAL A 1 111 ? 17.082 5.859 -27.239 1.00 77.81 111 VAL A O 1
ATOM 895 N N . TYR A 1 112 ? 17.440 6.791 -25.232 1.00 73.50 112 TYR A N 1
ATOM 896 C CA . TYR A 1 112 ? 18.882 6.992 -25.420 1.00 73.50 112 TYR A CA 1
ATOM 897 C C . TYR A 1 112 ? 19.656 5.680 -25.627 1.00 73.50 112 TYR A C 1
ATOM 899 O O . TYR A 1 112 ? 20.588 5.621 -26.423 1.00 73.50 112 TYR A O 1
ATOM 907 N N . LEU A 1 113 ? 19.266 4.617 -24.926 1.00 72.56 113 LEU A N 1
ATOM 908 C CA . LEU A 1 113 ? 19.883 3.293 -25.030 1.00 72.56 113 LEU A CA 1
ATOM 909 C C . LEU A 1 113 ? 19.453 2.528 -26.288 1.00 72.56 113 LEU A C 1
ATOM 911 O O . LEU A 1 113 ? 20.230 1.739 -26.819 1.00 72.56 113 LEU A O 1
ATOM 915 N N . PHE A 1 114 ? 18.236 2.772 -26.780 1.00 67.31 114 PHE A N 1
ATOM 916 C CA . PHE A 1 114 ? 17.754 2.243 -28.060 1.00 67.31 114 PHE A CA 1
ATOM 917 C C . PHE A 1 114 ? 18.379 2.930 -29.266 1.00 67.31 114 PHE A C 1
ATOM 919 O O . PHE A 1 114 ? 18.651 2.289 -30.281 1.00 67.31 114 PHE A O 1
ATOM 926 N N . PHE A 1 115 ? 18.591 4.235 -29.141 1.00 65.12 115 PHE A N 1
ATOM 927 C CA . PHE A 1 115 ? 19.193 5.082 -30.153 1.00 65.12 115 PHE A CA 1
ATOM 928 C C . PHE A 1 115 ? 20.490 5.671 -29.601 1.00 65.12 115 PHE A C 1
ATOM 930 O O . PHE A 1 115 ? 20.543 6.878 -29.340 1.00 65.12 115 PHE A O 1
ATOM 937 N N . PRO A 1 116 ? 21.541 4.844 -29.406 1.00 58.47 116 PRO A N 1
ATOM 938 C CA . PRO A 1 116 ? 22.807 5.351 -28.926 1.00 58.47 116 PRO A CA 1
ATOM 939 C C . PRO A 1 116 ? 23.256 6.497 -29.848 1.00 58.47 116 PRO A C 1
ATOM 941 O O . PRO A 1 116 ? 23.215 6.354 -31.077 1.00 58.47 116 PRO A O 1
ATOM 944 N N . PRO A 1 117 ? 23.696 7.638 -29.293 1.00 53.28 117 PRO A N 1
ATOM 945 C CA . PRO A 1 117 ? 24.048 8.841 -30.051 1.00 53.28 117 PRO A CA 1
ATOM 946 C C . PRO A 1 117 ? 25.059 8.641 -31.185 1.00 53.28 117 PRO A C 1
ATOM 948 O O . PRO A 1 117 ? 25.230 9.516 -32.028 1.00 53.28 117 PRO A O 1
ATOM 951 N N . TYR A 1 118 ? 25.744 7.502 -31.221 1.00 52.97 118 TYR A N 1
ATOM 952 C CA . TYR A 1 118 ? 26.751 7.147 -32.221 1.00 52.97 118 TYR A CA 1
ATOM 953 C C . TYR A 1 118 ? 26.153 7.064 -33.631 1.00 52.97 118 TYR A C 1
ATOM 955 O O . TYR A 1 118 ? 26.870 7.268 -34.603 1.00 52.97 118 TYR A O 1
ATOM 963 N N . VAL A 1 119 ? 24.838 6.836 -33.742 1.00 48.78 119 VAL A N 1
ATOM 964 C CA . VAL A 1 119 ? 24.095 6.881 -35.014 1.00 48.78 119 VAL A CA 1
ATOM 965 C C . VAL A 1 119 ? 23.675 8.317 -35.380 1.00 48.78 119 VAL A C 1
ATOM 967 O O . VAL A 1 119 ? 23.490 8.632 -36.552 1.00 48.78 119 VAL A O 1
ATOM 970 N N . PHE A 1 120 ? 23.573 9.218 -34.398 1.00 45.12 120 PHE A N 1
ATOM 971 C CA . PHE A 1 120 ? 23.098 10.597 -34.577 1.00 45.12 120 PHE A CA 1
ATOM 972 C C . PHE A 1 120 ? 24.219 11.646 -34.708 1.00 45.12 120 PHE A C 1
ATOM 974 O O . PHE A 1 120 ? 23.971 12.749 -35.200 1.00 45.12 120 PHE A O 1
ATOM 981 N N . PHE A 1 121 ? 25.472 11.324 -34.366 1.00 48.53 121 PHE A N 1
ATOM 982 C CA . PHE A 1 121 ? 26.615 12.244 -34.491 1.00 48.53 121 PHE A CA 1
ATOM 983 C C . PHE A 1 121 ? 27.222 12.336 -35.897 1.00 48.53 121 PHE A C 1
ATOM 985 O O . PHE A 1 121 ? 28.431 12.461 -36.060 1.00 48.53 121 PHE A O 1
ATOM 992 N N . GLY A 1 122 ? 26.373 12.370 -36.925 1.00 45.72 122 GLY A N 1
ATOM 993 C CA . GLY A 1 122 ? 26.774 12.878 -38.234 1.00 45.72 122 GLY A CA 1
ATOM 994 C C . GLY A 1 122 ? 26.860 14.409 -38.277 1.00 45.72 122 GLY A C 1
ATOM 995 O O . GLY A 1 122 ? 27.660 14.936 -39.044 1.00 45.72 122 GLY A O 1
ATOM 996 N N . ARG A 1 123 ? 26.048 15.148 -37.494 1.00 44.22 123 ARG A N 1
ATOM 997 C CA . ARG A 1 123 ? 25.944 16.623 -37.612 1.00 44.22 123 ARG A CA 1
ATOM 998 C C . ARG A 1 123 ? 25.341 17.349 -36.393 1.00 44.22 123 ARG A C 1
ATOM 1000 O O . ARG A 1 123 ? 24.346 18.043 -36.558 1.00 44.22 123 ARG A O 1
ATOM 1007 N N . ILE A 1 124 ? 25.895 17.264 -35.179 1.00 49.09 124 ILE A N 1
ATOM 1008 C CA . ILE A 1 124 ? 25.495 18.212 -34.110 1.00 49.09 124 ILE A CA 1
ATOM 1009 C C . ILE A 1 124 ? 26.720 18.653 -33.299 1.00 49.09 124 ILE A C 1
ATOM 1011 O O . ILE A 1 124 ? 27.377 17.836 -32.661 1.00 49.09 124 ILE A O 1
ATOM 1015 N N . HIS A 1 125 ? 27.038 19.950 -33.360 1.00 45.69 125 HIS A N 1
ATOM 1016 C CA . HIS A 1 125 ? 28.119 20.600 -32.611 1.00 45.69 125 HIS A CA 1
ATOM 1017 C C . HIS A 1 125 ? 27.550 21.235 -31.332 1.00 45.69 125 HIS A C 1
ATOM 1019 O O . HIS A 1 125 ? 26.847 22.239 -31.401 1.00 45.69 125 HIS A O 1
ATOM 1025 N N . GLY A 1 126 ? 27.858 20.662 -30.166 1.00 47.69 126 GLY A N 1
ATOM 1026 C CA . GLY A 1 126 ? 27.490 21.212 -28.856 1.00 47.69 126 GLY A CA 1
ATOM 1027 C C . GLY A 1 126 ? 28.531 20.860 -27.790 1.00 47.69 126 GLY A C 1
ATOM 1028 O O . GLY A 1 126 ? 28.990 19.722 -27.728 1.00 47.69 126 GLY A O 1
ATOM 1029 N N . ASN A 1 127 ? 28.904 21.832 -26.953 1.00 48.69 127 ASN A N 1
ATOM 1030 C CA . ASN A 1 127 ? 30.142 21.837 -26.153 1.00 48.69 127 ASN A CA 1
ATOM 1031 C C . ASN A 1 127 ? 30.246 20.723 -25.080 1.00 48.69 127 ASN A C 1
ATOM 1033 O O . ASN A 1 127 ? 31.340 20.256 -24.783 1.00 48.69 127 ASN A O 1
ATOM 1037 N N . ALA A 1 128 ? 29.124 20.225 -24.543 1.00 48.38 128 ALA A N 1
ATOM 1038 C CA . ALA A 1 128 ? 29.112 19.099 -23.590 1.00 48.38 128 ALA A CA 1
ATOM 1039 C C . ALA A 1 128 ? 29.362 17.726 -24.254 1.00 48.38 128 ALA A C 1
ATOM 1041 O O . ALA A 1 128 ? 29.636 16.729 -23.589 1.00 48.38 128 ALA A O 1
ATOM 1042 N N . THR A 1 129 ? 29.291 17.680 -25.583 1.00 49.62 129 THR A N 1
ATOM 1043 C CA . THR A 1 129 ? 29.347 16.453 -26.384 1.00 49.62 129 THR A CA 1
ATOM 1044 C C . THR A 1 129 ? 30.767 16.081 -26.800 1.00 49.62 129 THR A C 1
ATOM 1046 O O . THR A 1 129 ? 31.006 14.947 -27.202 1.00 49.62 129 THR A O 1
ATOM 1049 N N . ALA A 1 130 ? 31.726 17.001 -26.661 1.00 50.91 130 ALA A N 1
ATOM 1050 C CA . ALA A 1 130 ? 33.118 16.801 -27.061 1.00 50.91 130 ALA A CA 1
ATOM 1051 C C . ALA A 1 130 ? 33.854 15.782 -26.170 1.00 50.91 130 ALA A C 1
ATOM 1053 O O . ALA A 1 130 ? 34.662 14.988 -26.652 1.00 50.91 130 ALA A O 1
ATOM 1054 N N . THR A 1 131 ? 33.556 15.764 -24.867 1.00 46.69 131 THR A N 1
ATOM 1055 C CA . THR A 1 131 ? 34.160 14.808 -23.925 1.00 46.69 131 THR A CA 1
ATOM 1056 C C . THR A 1 131 ? 33.622 13.397 -24.162 1.00 46.69 131 THR A C 1
ATOM 1058 O O . THR A 1 131 ? 34.393 12.445 -24.216 1.00 46.69 131 THR A O 1
ATOM 1061 N N . ILE A 1 132 ? 32.312 13.282 -24.409 1.00 53.91 132 ILE A N 1
ATOM 1062 C CA . ILE A 1 132 ? 31.646 12.026 -24.777 1.00 53.91 132 ILE A CA 1
ATOM 1063 C C . ILE A 1 132 ? 32.156 11.532 -26.140 1.00 53.91 132 ILE A C 1
ATOM 1065 O O . ILE A 1 132 ? 32.492 10.359 -26.270 1.00 53.91 132 ILE A O 1
ATOM 1069 N N . GLN A 1 133 ? 32.323 12.424 -27.123 1.00 54.50 133 GLN A N 1
ATOM 1070 C CA . GLN A 1 133 ? 32.915 12.102 -28.426 1.00 54.50 133 GLN A CA 1
ATOM 1071 C C . GLN A 1 133 ? 34.320 11.509 -28.309 1.00 54.50 133 GLN A C 1
ATOM 1073 O O . GLN A 1 133 ? 34.583 10.501 -28.952 1.00 54.50 133 GLN A O 1
ATOM 1078 N N . LYS A 1 134 ? 35.206 12.060 -27.468 1.00 53.56 134 LYS A N 1
ATOM 1079 C CA . LYS A 1 134 ? 36.567 11.515 -27.295 1.00 53.56 134 LYS A CA 1
ATOM 1080 C C . LYS A 1 134 ? 36.578 10.136 -26.642 1.00 53.56 134 LYS A C 1
ATOM 1082 O O . LYS A 1 134 ? 37.342 9.268 -27.059 1.00 53.56 134 LYS A O 1
ATOM 1087 N N . THR A 1 135 ? 35.724 9.908 -25.644 1.00 53.59 135 THR A N 1
ATOM 1088 C CA . THR A 1 135 ? 35.573 8.578 -25.031 1.00 53.59 135 THR A CA 1
ATOM 1089 C C . THR A 1 135 ? 35.001 7.573 -26.036 1.00 53.59 135 THR A C 1
ATOM 1091 O O . THR A 1 135 ? 35.399 6.411 -26.048 1.00 53.59 135 THR A O 1
ATOM 1094 N N . LEU A 1 136 ? 34.129 8.027 -26.936 1.00 53.25 136 LEU A N 1
ATOM 1095 C CA . LEU A 1 136 ? 33.517 7.201 -27.972 1.00 53.25 136 LEU A CA 1
ATOM 1096 C C . LEU A 1 136 ? 34.398 6.915 -29.162 1.00 53.25 136 LEU A C 1
ATOM 1098 O O . LEU A 1 136 ? 34.341 5.817 -29.702 1.00 53.25 136 LEU A O 1
ATOM 1102 N N . GLU A 1 137 ? 35.244 7.860 -29.538 1.00 54.94 137 GLU A N 1
ATOM 1103 C CA . GLU A 1 137 ? 36.276 7.653 -30.538 1.00 54.94 137 GLU A CA 1
ATOM 1104 C C . GLU A 1 137 ? 37.240 6.549 -30.072 1.00 54.94 137 GLU A C 1
ATOM 1106 O O . GLU A 1 137 ? 37.613 5.674 -30.852 1.00 54.94 137 GLU A O 1
ATOM 1111 N N . LEU A 1 138 ? 37.546 6.506 -28.769 1.00 53.59 138 LEU A N 1
ATOM 1112 C CA . LEU A 1 138 ? 38.367 5.466 -28.144 1.00 53.59 138 LEU A CA 1
ATOM 1113 C C . LEU A 1 138 ? 37.702 4.077 -28.155 1.00 53.59 138 LEU A C 1
ATOM 1115 O O . LEU A 1 138 ? 38.384 3.080 -28.385 1.00 53.59 138 LEU A O 1
ATOM 1119 N N . ILE A 1 139 ? 36.379 4.009 -27.966 1.00 52.31 139 ILE A N 1
ATOM 1120 C CA . ILE A 1 139 ? 35.600 2.758 -28.039 1.00 52.31 139 ILE A CA 1
ATOM 1121 C C . ILE A 1 139 ? 35.393 2.328 -29.505 1.00 52.31 139 ILE A C 1
ATOM 1123 O O . ILE A 1 139 ? 35.499 1.143 -29.816 1.00 52.31 139 ILE A O 1
ATOM 1127 N N . SER A 1 140 ? 35.203 3.278 -30.430 1.00 52.03 140 SER A N 1
ATOM 1128 C CA . SER A 1 140 ? 35.029 3.041 -31.876 1.00 52.03 140 SER A CA 1
ATOM 1129 C C . SER A 1 140 ? 36.231 2.377 -32.551 1.00 52.03 140 SER A C 1
ATOM 1131 O O . SER A 1 140 ? 36.077 1.717 -33.576 1.00 52.03 140 SER A O 1
ATOM 1133 N N . LYS A 1 141 ? 37.422 2.483 -31.947 1.00 54.44 141 LYS A N 1
ATOM 1134 C CA . LYS A 1 141 ? 38.638 1.808 -32.418 1.00 54.44 141 LYS A CA 1
ATOM 1135 C C . LYS A 1 141 ? 38.632 0.289 -32.192 1.00 54.44 141 LYS A C 1
ATOM 1137 O O . LYS A 1 141 ? 39.490 -0.387 -32.748 1.00 54.44 141 LYS A O 1
ATOM 1142 N N . ASN A 1 142 ? 37.672 -0.258 -31.437 1.00 54.97 142 ASN A N 1
ATOM 1143 C CA . ASN A 1 142 ? 37.494 -1.700 -31.237 1.00 54.97 142 ASN A CA 1
ATOM 1144 C C . ASN A 1 142 ? 36.089 -2.161 -31.677 1.00 54.97 142 ASN A C 1
ATOM 1146 O O . ASN A 1 142 ? 35.186 -2.297 -30.845 1.00 54.97 142 ASN A O 1
ATOM 1150 N N . PRO A 1 143 ? 35.882 -2.458 -32.975 1.00 58.03 143 PRO A N 1
ATOM 1151 C CA . PRO A 1 143 ? 34.570 -2.825 -33.520 1.00 58.03 143 PRO A CA 1
ATOM 1152 C C . PRO A 1 143 ? 33.962 -4.079 -32.870 1.00 58.03 143 PRO A C 1
ATOM 1154 O O . PRO A 1 143 ? 32.744 -4.169 -32.721 1.00 58.03 143 PRO A O 1
ATOM 1157 N N . GLN A 1 144 ? 34.785 -5.016 -32.390 1.00 57.16 144 GLN A N 1
ATOM 1158 C CA . GLN A 1 144 ? 34.315 -6.211 -31.674 1.00 57.16 144 GLN A CA 1
ATOM 1159 C C . GLN A 1 144 ? 33.606 -5.876 -30.348 1.00 57.16 144 GLN A C 1
ATOM 1161 O O . GLN A 1 144 ? 32.641 -6.542 -29.983 1.00 57.16 144 GLN A O 1
ATOM 1166 N N . VAL A 1 145 ? 34.027 -4.810 -29.659 1.00 58.00 145 VAL A N 1
ATOM 1167 C CA . VAL A 1 145 ? 33.429 -4.370 -28.389 1.00 58.00 145 VAL A CA 1
ATOM 1168 C C . VAL A 1 145 ? 32.106 -3.638 -28.636 1.00 58.00 145 VAL A C 1
ATOM 1170 O O . VAL A 1 145 ? 31.132 -3.892 -27.931 1.00 58.00 145 VAL A O 1
ATOM 1173 N N . LEU A 1 146 ? 32.013 -2.811 -29.687 1.00 58.59 146 LEU A N 1
ATOM 1174 C CA . LEU A 1 146 ? 30.741 -2.185 -30.084 1.00 58.59 146 LEU A CA 1
ATOM 1175 C C . LEU A 1 146 ? 29.670 -3.215 -30.451 1.00 58.59 146 LEU A C 1
ATOM 1177 O O . LEU A 1 146 ? 28.515 -3.064 -30.060 1.00 58.59 146 LEU A O 1
ATOM 1181 N N . THR A 1 147 ? 30.055 -4.265 -31.176 1.00 59.78 147 THR A N 1
ATOM 1182 C CA . THR A 1 147 ? 29.107 -5.285 -31.651 1.00 59.78 147 THR A CA 1
ATOM 1183 C C . THR A 1 147 ? 28.519 -6.110 -30.497 1.00 59.78 147 THR A C 1
ATOM 1185 O O . THR A 1 147 ? 27.378 -6.553 -30.578 1.00 59.78 147 THR A O 1
ATOM 1188 N N . ALA A 1 148 ? 29.267 -6.285 -29.401 1.00 65.19 148 ALA A N 1
ATOM 1189 C CA . ALA A 1 148 ? 28.799 -6.987 -28.203 1.00 65.19 148 ALA A CA 1
ATOM 1190 C C . ALA A 1 148 ? 27.961 -6.098 -27.265 1.00 65.19 148 ALA A C 1
ATOM 1192 O O . ALA A 1 148 ? 27.056 -6.582 -26.586 1.00 65.19 148 ALA A O 1
ATOM 1193 N N . ILE A 1 149 ? 28.254 -4.798 -27.222 1.00 66.06 149 ILE A N 1
ATOM 1194 C CA . ILE A 1 149 ? 27.598 -3.847 -26.320 1.00 66.06 149 ILE A CA 1
ATOM 1195 C C . ILE A 1 149 ? 26.252 -3.348 -26.883 1.00 66.06 149 ILE A C 1
ATOM 1197 O O . ILE A 1 149 ? 25.332 -3.084 -26.109 1.00 66.06 149 ILE A O 1
ATOM 1201 N N . ASP A 1 150 ? 26.089 -3.261 -28.207 1.00 67.06 150 ASP A N 1
ATOM 1202 C CA . ASP A 1 150 ? 24.845 -2.784 -28.837 1.00 67.06 150 ASP A CA 1
ATOM 1203 C C . ASP A 1 150 ? 23.595 -3.630 -28.477 1.00 67.06 150 ASP A C 1
ATOM 1205 O O . ASP A 1 150 ? 22.582 -3.057 -28.061 1.00 67.06 150 ASP A O 1
ATOM 1209 N N . PRO A 1 151 ? 23.633 -4.981 -28.505 1.00 77.25 151 PRO A N 1
ATOM 1210 C CA . PRO A 1 151 ? 22.523 -5.803 -28.016 1.00 77.25 151 PRO A CA 1
ATOM 1211 C C . PRO A 1 151 ? 22.227 -5.595 -26.525 1.00 77.25 151 PRO A C 1
ATOM 1213 O O . PRO A 1 151 ? 21.062 -5.555 -26.130 1.00 77.25 151 PRO A O 1
ATOM 1216 N N . LEU A 1 152 ? 23.263 -5.423 -25.695 1.00 76.56 152 LEU A N 1
ATOM 1217 C CA . LEU 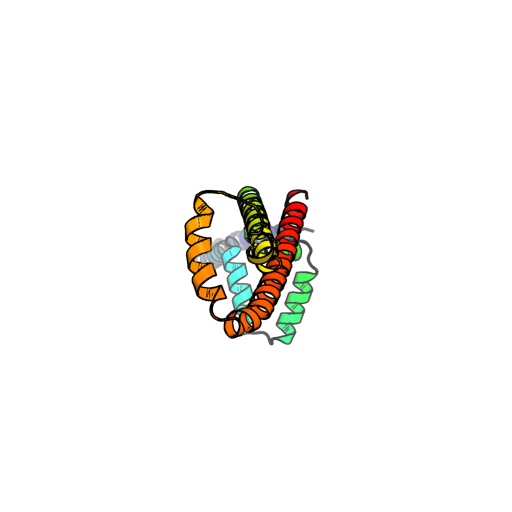A 1 152 ? 23.109 -5.189 -24.255 1.00 76.56 152 LEU A CA 1
ATOM 1218 C C . LEU A 1 152 ? 22.406 -3.858 -23.975 1.00 76.56 152 LEU A C 1
ATOM 1220 O O . LEU A 1 152 ? 21.472 -3.822 -23.175 1.00 76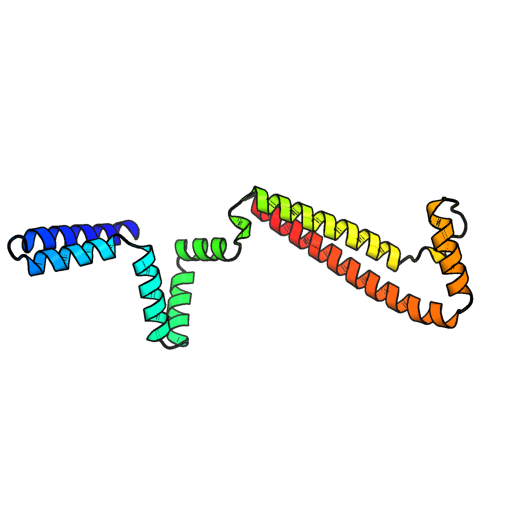.56 152 LEU A O 1
ATOM 1224 N N . PHE A 1 153 ? 22.788 -2.779 -24.662 1.00 74.50 153 PHE A N 1
ATOM 1225 C CA . PHE A 1 153 ? 22.110 -1.491 -24.513 1.00 74.50 153 PHE A CA 1
ATOM 1226 C C . PHE A 1 153 ? 20.655 -1.542 -24.967 1.00 74.50 153 PHE A C 1
ATOM 1228 O O . PHE A 1 153 ? 19.800 -1.002 -24.271 1.00 74.50 153 PHE A O 1
ATOM 1235 N N . LYS A 1 154 ? 20.337 -2.259 -26.049 1.00 78.81 154 LYS A N 1
ATOM 1236 C CA . LYS A 1 154 ? 18.943 -2.459 -26.475 1.00 78.81 154 LYS A CA 1
ATOM 1237 C C . LYS A 1 154 ? 18.121 -3.207 -25.429 1.00 78.81 154 LYS A C 1
ATOM 1239 O O . LYS A 1 154 ? 17.000 -2.798 -25.142 1.00 78.81 154 LYS A O 1
ATOM 1244 N N . VAL A 1 155 ? 18.672 -4.256 -24.815 1.00 84.12 155 VAL A N 1
ATOM 1245 C CA . VAL A 1 155 ? 17.994 -4.993 -23.732 1.00 84.12 155 VAL A CA 1
ATOM 1246 C C . VAL A 1 155 ? 17.757 -4.092 -22.520 1.00 84.12 155 VAL A C 1
ATOM 1248 O O . VAL A 1 155 ? 16.640 -4.042 -22.009 1.00 84.12 155 VAL A O 1
ATOM 1251 N N . ILE A 1 156 ? 18.763 -3.326 -22.091 1.00 81.94 156 ILE A N 1
ATOM 1252 C CA . ILE A 1 156 ? 18.608 -2.377 -20.978 1.00 81.94 156 ILE A CA 1
ATOM 1253 C C . ILE A 1 156 ? 17.587 -1.292 -21.348 1.00 81.94 156 ILE A C 1
ATOM 1255 O O . ILE A 1 156 ? 16.731 -0.957 -20.535 1.00 81.94 156 ILE A O 1
ATOM 1259 N N . GLY A 1 157 ? 17.603 -0.795 -22.585 1.00 80.06 157 GLY A N 1
ATOM 1260 C CA . GLY A 1 157 ? 16.616 0.150 -23.104 1.00 80.06 157 GLY A CA 1
ATOM 1261 C C . GLY A 1 157 ? 15.187 -0.397 -23.048 1.00 80.06 157 GLY A C 1
ATOM 1262 O O . GLY A 1 157 ? 14.282 0.307 -22.601 1.00 80.06 157 GLY A O 1
ATOM 1263 N N . PHE A 1 158 ? 14.977 -1.664 -23.421 1.00 84.38 158 PHE A N 1
ATOM 1264 C CA . PHE A 1 158 ? 13.683 -2.349 -23.294 1.00 84.38 158 PHE A CA 1
ATOM 1265 C C . PHE A 1 158 ? 13.228 -2.451 -21.837 1.00 84.38 158 PHE A C 1
ATOM 1267 O O . PHE A 1 158 ? 12.068 -2.166 -21.537 1.00 84.38 158 PHE A O 1
ATOM 1274 N N . VAL A 1 159 ? 14.132 -2.815 -20.926 1.00 87.12 159 VAL A N 1
ATOM 1275 C CA . VAL A 1 159 ? 13.836 -2.882 -19.487 1.00 87.12 159 VAL A CA 1
ATOM 1276 C C . VAL A 1 159 ? 13.441 -1.504 -18.957 1.00 87.12 159 VAL A C 1
ATOM 1278 O O . VAL A 1 159 ? 12.431 -1.374 -18.270 1.00 87.12 159 VAL A O 1
ATOM 1281 N N . MET A 1 160 ? 14.169 -0.456 -19.339 1.00 84.38 160 MET A N 1
ATOM 1282 C CA . MET A 1 160 ? 13.862 0.925 -18.956 1.00 84.38 160 MET A CA 1
ATOM 1283 C C . MET A 1 160 ? 12.513 1.398 -19.519 1.00 84.38 160 MET A C 1
ATOM 1285 O O . MET A 1 160 ? 11.767 2.091 -18.828 1.00 84.38 160 MET A O 1
ATOM 1289 N N . MET A 1 161 ? 12.146 0.964 -20.728 1.00 86.12 161 MET A N 1
ATOM 1290 C CA . MET A 1 161 ? 10.825 1.219 -21.310 1.00 86.12 161 MET A CA 1
ATOM 1291 C C . MET A 1 161 ? 9.711 0.521 -20.515 1.00 86.12 161 MET A C 1
ATOM 1293 O O . MET A 1 161 ? 8.688 1.134 -20.210 1.00 86.12 161 MET A O 1
ATOM 1297 N N . ALA A 1 162 ? 9.914 -0.741 -20.128 1.00 87.31 162 ALA A N 1
ATOM 1298 C CA . ALA A 1 162 ? 8.965 -1.482 -19.298 1.00 87.31 162 ALA A CA 1
ATOM 1299 C C . ALA A 1 162 ? 8.786 -0.827 -17.918 1.00 87.31 162 ALA A C 1
ATOM 1301 O O . ALA A 1 162 ? 7.658 -0.672 -17.449 1.00 87.31 162 ALA A O 1
ATOM 1302 N N . ILE A 1 163 ? 9.882 -0.365 -17.305 1.00 86.56 163 ILE A N 1
ATOM 1303 C CA . ILE A 1 163 ? 9.862 0.391 -16.044 1.00 86.56 163 ILE A CA 1
ATOM 1304 C C . ILE A 1 163 ? 9.104 1.713 -16.212 1.00 86.56 163 ILE A C 1
ATOM 1306 O O . ILE A 1 163 ? 8.328 2.080 -15.330 1.00 86.56 163 ILE A O 1
ATOM 1310 N N . ALA A 1 164 ? 9.274 2.415 -17.336 1.00 88.50 164 ALA A N 1
ATOM 1311 C CA . ALA A 1 164 ? 8.548 3.653 -17.611 1.00 88.50 164 ALA A CA 1
ATOM 1312 C C . ALA A 1 164 ? 7.032 3.420 -17.722 1.00 88.50 164 ALA A C 1
ATOM 1314 O O . ALA A 1 164 ? 6.252 4.146 -17.105 1.00 88.50 164 ALA A O 1
ATOM 1315 N N . ILE A 1 165 ? 6.614 2.375 -18.443 1.00 87.06 165 ILE A N 1
ATOM 1316 C CA . ILE A 1 165 ? 5.199 1.992 -18.574 1.00 87.06 165 ILE A CA 1
ATOM 1317 C C . ILE A 1 165 ? 4.622 1.589 -17.212 1.00 87.06 165 ILE A C 1
ATOM 1319 O O . ILE A 1 165 ? 3.556 2.071 -16.830 1.00 87.06 165 ILE A O 1
ATOM 1323 N N . ALA A 1 166 ? 5.337 0.759 -16.447 1.00 86.31 166 ALA A N 1
ATOM 1324 C CA . ALA A 1 166 ? 4.915 0.349 -15.110 1.00 86.31 166 ALA A CA 1
ATOM 1325 C C . ALA A 1 166 ? 4.796 1.549 -14.155 1.00 86.31 166 ALA A C 1
ATOM 1327 O O . ALA A 1 166 ? 3.815 1.661 -13.424 1.00 86.31 166 ALA A O 1
ATOM 1328 N N . SER A 1 167 ? 5.745 2.484 -14.208 1.00 84.56 167 SER A N 1
ATOM 1329 C CA . SER A 1 167 ? 5.732 3.707 -13.396 1.00 84.56 167 SER A CA 1
ATOM 1330 C C . SER A 1 167 ? 4.561 4.626 -13.761 1.00 84.56 167 SER A C 1
ATOM 1332 O O . SER A 1 167 ? 3.892 5.148 -12.870 1.00 84.56 167 SER A O 1
ATOM 1334 N N . LEU A 1 168 ? 4.242 4.778 -15.053 1.00 86.00 168 LEU A N 1
ATOM 1335 C CA . LEU A 1 168 ? 3.049 5.512 -15.499 1.00 86.00 168 LEU A CA 1
ATOM 1336 C C . LEU A 1 168 ? 1.756 4.842 -15.035 1.00 86.00 168 LEU A C 1
ATOM 1338 O O . LEU A 1 168 ? 0.824 5.533 -14.623 1.00 86.00 168 LEU A O 1
ATOM 1342 N N . TYR A 1 169 ? 1.699 3.511 -15.072 1.00 86.75 169 TYR A N 1
ATOM 1343 C CA . TYR A 1 169 ? 0.549 2.755 -14.585 1.00 86.75 169 TYR A CA 1
ATOM 1344 C C . TYR A 1 169 ? 0.341 2.948 -13.076 1.00 86.75 169 TYR A C 1
ATOM 1346 O O . TYR A 1 169 ? -0.774 3.235 -12.644 1.00 86.75 169 TYR A O 1
ATOM 1354 N N . GLN A 1 170 ? 1.413 2.897 -12.279 1.00 83.69 170 GLN A N 1
ATOM 1355 C CA . GLN A 1 170 ? 1.359 3.191 -10.840 1.00 83.69 170 GLN A CA 1
ATOM 1356 C C . GLN A 1 170 ? 0.918 4.637 -10.565 1.00 83.69 170 GLN A C 1
ATOM 1358 O O . GLN A 1 170 ? 0.040 4.871 -9.734 1.00 83.69 170 GLN A O 1
ATOM 1363 N N . ALA A 1 171 ? 1.448 5.611 -11.313 1.00 82.62 171 ALA A N 1
ATOM 1364 C CA . ALA A 1 171 ? 1.016 7.006 -11.216 1.00 82.62 171 ALA A CA 1
ATOM 1365 C C . ALA A 1 171 ? -0.470 7.187 -11.577 1.00 82.62 171 ALA A C 1
ATOM 1367 O O . ALA A 1 171 ? -1.161 8.013 -10.977 1.00 82.62 171 ALA A O 1
ATOM 1368 N N . HIS A 1 172 ? -0.972 6.422 -12.550 1.00 82.12 172 HIS A N 1
ATOM 1369 C CA . HIS A 1 172 ? -2.377 6.444 -12.942 1.00 82.12 172 HIS A CA 1
ATOM 1370 C C . HIS A 1 172 ? -3.283 5.866 -11.853 1.00 82.12 172 HIS A C 1
ATOM 1372 O O . HIS A 1 172 ? -4.264 6.514 -11.500 1.00 82.12 172 HIS A O 1
ATOM 1378 N N . LEU A 1 173 ? -2.932 4.716 -11.270 1.00 80.38 173 LEU A N 1
ATOM 1379 C CA . LEU A 1 173 ? -3.687 4.119 -10.163 1.00 80.38 173 LEU A CA 1
ATOM 1380 C C . LEU A 1 173 ? -3.815 5.086 -8.981 1.00 80.38 173 LEU A C 1
ATOM 1382 O O . LEU A 1 173 ? -4.922 5.329 -8.507 1.00 80.38 173 LEU A O 1
ATOM 1386 N N . LEU A 1 174 ? -2.708 5.705 -8.561 1.00 75.50 174 LEU A N 1
ATOM 1387 C CA . LEU A 1 174 ? -2.698 6.696 -7.476 1.00 75.50 174 LEU A CA 1
ATOM 1388 C C . LEU A 1 174 ? -3.600 7.902 -7.779 1.00 75.50 174 LEU A C 1
ATOM 1390 O O . LEU A 1 174 ? -4.258 8.428 -6.884 1.00 75.50 174 LEU A O 1
ATOM 1394 N N . ARG A 1 175 ? -3.672 8.325 -9.046 1.00 74.88 175 ARG A N 1
ATOM 1395 C CA . ARG A 1 175 ? -4.576 9.396 -9.483 1.00 74.88 175 ARG A CA 1
ATOM 1396 C C . ARG A 1 175 ? -6.046 8.994 -9.373 1.00 74.88 175 ARG A C 1
ATOM 1398 O O . ARG A 1 175 ? -6.866 9.849 -9.051 1.00 74.88 175 ARG A O 1
ATOM 1405 N N . THR A 1 176 ? -6.380 7.741 -9.669 1.00 72.62 176 THR A N 1
ATOM 1406 C CA . THR A 1 176 ? -7.749 7.222 -9.546 1.00 72.62 176 THR A CA 1
ATOM 1407 C C . THR A 1 176 ? -8.195 7.238 -8.086 1.00 72.62 176 THR A C 1
ATOM 1409 O O . THR A 1 176 ? -9.249 7.789 -7.793 1.00 72.62 176 THR A O 1
ATOM 1412 N N . TYR A 1 177 ? -7.328 6.796 -7.169 1.00 66.31 177 TYR A N 1
ATOM 1413 C CA . TYR A 1 177 ? -7.568 6.870 -5.721 1.00 66.31 177 TYR A CA 1
ATOM 1414 C C . TYR A 1 177 ? -7.680 8.300 -5.168 1.00 66.31 177 TYR A C 1
ATOM 1416 O O . TYR A 1 177 ? -8.321 8.509 -4.151 1.00 66.31 177 TYR A O 1
ATOM 1424 N N . LEU A 1 178 ? -7.050 9.293 -5.804 1.00 62.06 178 LEU A N 1
ATOM 1425 C CA . LEU A 1 178 ? -7.149 10.709 -5.414 1.00 62.06 178 LEU A CA 1
ATOM 1426 C C . LEU A 1 178 ? -8.445 11.395 -5.881 1.00 62.06 178 LEU A C 1
ATOM 1428 O O . LEU A 1 178 ? -8.691 12.546 -5.502 1.00 62.06 178 LEU A O 1
ATOM 1432 N N . ARG A 1 179 ? -9.186 10.764 -6.799 1.00 59.78 179 ARG A N 1
ATOM 1433 C CA . ARG A 1 179 ? -10.376 11.335 -7.443 1.00 59.78 179 ARG A CA 1
ATOM 1434 C C . ARG A 1 179 ? -11.682 10.828 -6.827 1.00 59.78 179 ARG A C 1
ATOM 1436 O O . ARG A 1 179 ? -12.684 11.528 -6.963 1.00 59.78 179 ARG A O 1
ATOM 1443 N N . GLU A 1 180 ? -11.645 9.654 -6.205 1.00 50.56 180 GLU A N 1
ATOM 1444 C CA . GLU A 1 180 ? -12.668 9.141 -5.280 1.00 50.56 180 GLU A CA 1
ATOM 1445 C C . GLU A 1 180 ? -12.531 9.799 -3.899 1.00 50.56 180 GLU A C 1
ATOM 1447 O O . GLU A 1 180 ? -13.586 10.047 -3.275 1.00 50.56 180 GLU A O 1
#

Secondary structure (DSSP, 8-state):
--THHHHHHHHHHHHHHHHHTTT-HHHHHHHHHHHHHHT-HHHHHHHHHHHHHHHS-HHHHHHHHHHHHHSHHHHHHHHHHH-GGGG-HHHHHHHHHHHHHHHHHHHHHHHHHHS-GGGTTTS---TTHHHHHHHHHHHHT-HHHHHHHHHHHHHHHHHHHHHHHHHHHHHHHHHHHTT-

Radius of gyration: 32.01 Å; chains: 1; bounding box: 67×46×88 Å

Sequence (180 aa):
MTENEDIEVILSKTSELKKAVEGDEKATALVEDLEELLKNPEYLAVAGIKKLSKEKSLEELTHVIDKMRKDEEVRRFIEISRFPWGANRTILLLMQFLWIITAAISFMMGVYLFFPPYVFFGRIHGNATATIQKTLELISKNPQVLTAIDPLFKVIGFVMMAIAIASLYQAHLLRTYLRE

pLDDT: mean 72.24, std 13.16, range [39.34, 89.44]

Foldseek 3Di:
DDCVVVLVVVLVVLVVQLVVCPPDPVSNVVSVVVSVCSVDVVNVVVVVVVCCVVPDDPVVVVVVVVVLCPDPVSVVVCVCVVCVQLPDLVSLVVLLVVLQVLLVVLLVLLVCLLVVCVVVPPDDDDDVCVVVVVVVVVVVVDVVSVVVVSVVSNVSSVVSNVSSVVSVVVSVVSVVSSVD